Protein AF-A0A552UVU1-F1 (afdb_monomer_lite)

Radius of gyration: 14.94 Å; chains: 1; bounding box: 37×21×42 Å

Organism: NCBI:txid2593302

Secondary structure (DSSP, 8-state):
--HHHHHHHHHHHHHHHHHHHTT-S----EEEEEEEE--TT-SEEEEEEEEET--EEEETTEEE--SEEEEE--SS-EEEEEEEE-SS-EEEEEEEE-SS-EEEEEEEE-

pLDDT: mean 83.06, std 9.67, range [48.78, 93.75]

Sequence (110 aa):
MEPVVQQFHFKYHILKRMFTIMPRKRKDISMLYIDYNGAPDNDHVAIKYRFRNAIWFKAEDHKTISNKLVLPKTEGRNEVNLTVHGLFRTSIYKLLLMPDYIQVVKISHN

Foldseek 3Di:
DDPVVVVVVLVVLLVVLLVVQVPDPDQDKDWPDWDWDQDVPDQKIKIATDIDQFSWKDKPNDTGNDSIDIDGDDQDWDWIWIWTDGNPKIWTWTWIDDNVDIDGDDIDID

Structure (mmCIF, N/CA/C/O backbone):
data_AF-A0A552UVU1-F1
#
_entry.id   AF-A0A552UVU1-F1
#
loop_
_atom_site.group_PDB
_atom_site.id
_atom_site.type_symbol
_atom_site.label_atom_id
_atom_site.label_alt_id
_atom_site.label_comp_id
_atom_site.label_asym_id
_atom_site.label_entity_id
_atom_site.label_seq_id
_atom_site.pdbx_PDB_ins_code
_atom_site.Cartn_x
_atom_site.Cartn_y
_atom_site.Cartn_z
_atom_site.occupancy
_atom_site.B_iso_or_equiv
_atom_site.auth_seq_id
_atom_site.auth_comp_id
_atom_site.auth_asym_id
_atom_site.auth_atom_id
_atom_site.pdbx_PDB_model_num
ATOM 1 N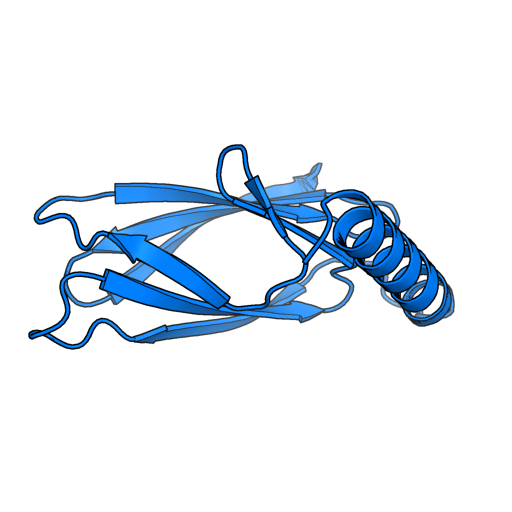 N . MET A 1 1 ? 19.021 -1.684 17.193 1.00 49.12 1 MET A N 1
ATOM 2 C CA . MET A 1 1 ? 19.505 -1.687 15.791 1.00 49.12 1 MET A CA 1
ATOM 3 C C . MET A 1 1 ? 19.605 -0.246 15.327 1.00 49.12 1 MET A C 1
ATOM 5 O O . MET A 1 1 ? 18.611 0.462 15.425 1.00 49.12 1 MET A O 1
ATOM 9 N N . GLU A 1 2 ? 20.789 0.192 14.903 1.00 48.78 2 GLU A N 1
ATOM 10 C CA . GLU A 1 2 ? 21.082 1.598 14.600 1.00 48.78 2 GLU A CA 1
ATOM 11 C C . GLU A 1 2 ? 20.247 2.164 13.431 1.00 48.78 2 GLU A C 1
ATOM 13 O O . GLU A 1 2 ? 19.981 1.448 12.458 1.00 48.78 2 GLU A O 1
ATOM 18 N N . PRO A 1 3 ? 19.861 3.456 13.481 1.00 64.06 3 PRO A N 1
ATOM 19 C CA . PRO A 1 3 ? 18.999 4.099 12.479 1.00 64.06 3 PRO A CA 1
ATOM 20 C C . PRO A 1 3 ? 19.573 4.064 11.051 1.00 64.06 3 PRO A C 1
ATOM 22 O O . PRO A 1 3 ? 18.822 4.077 10.075 1.00 64.06 3 PRO A O 1
ATOM 25 N N . VAL A 1 4 ? 20.896 3.953 10.909 1.00 68.94 4 VAL A N 1
ATOM 26 C CA . VAL A 1 4 ? 21.596 3.892 9.615 1.00 68.94 4 VAL A CA 1
ATOM 27 C C . VAL A 1 4 ? 21.285 2.594 8.856 1.00 68.94 4 VAL A C 1
ATOM 29 O O . VAL A 1 4 ? 21.012 2.624 7.654 1.00 68.94 4 VAL A O 1
ATOM 32 N N . VAL A 1 5 ? 21.240 1.452 9.550 1.00 71.25 5 VAL A N 1
ATOM 33 C CA . VAL A 1 5 ? 21.005 0.130 8.935 1.00 71.25 5 VAL A CA 1
ATOM 34 C C . VAL A 1 5 ? 19.607 0.053 8.314 1.00 71.25 5 VAL A C 1
ATOM 36 O O . VAL A 1 5 ? 19.428 -0.491 7.222 1.00 71.25 5 VAL A O 1
ATOM 39 N N . GLN A 1 6 ? 18.613 0.660 8.968 1.00 70.69 6 GLN A N 1
ATOM 40 C CA . GLN A 1 6 ? 17.235 0.694 8.473 1.00 70.69 6 GLN A CA 1
ATOM 41 C C . GLN A 1 6 ? 17.111 1.502 7.176 1.00 70.69 6 GLN A C 1
ATOM 43 O O . GLN A 1 6 ? 16.423 1.077 6.245 1.00 70.69 6 GLN A O 1
ATOM 48 N N . GLN A 1 7 ? 17.822 2.630 7.072 1.00 75.81 7 GLN A N 1
ATOM 49 C CA . GLN A 1 7 ? 17.831 3.442 5.854 1.00 75.81 7 GLN A CA 1
ATOM 50 C C . GLN A 1 7 ? 18.488 2.711 4.679 1.00 75.81 7 GLN A C 1
ATOM 52 O O . GLN A 1 7 ? 17.968 2.760 3.561 1.00 75.81 7 GLN A O 1
ATOM 57 N N . PHE A 1 8 ? 19.598 2.005 4.915 1.00 84.19 8 PHE A N 1
ATOM 58 C CA . PHE A 1 8 ? 20.247 1.196 3.880 1.00 84.19 8 PHE A CA 1
ATOM 59 C C . PHE A 1 8 ? 19.350 0.055 3.404 1.00 84.19 8 PHE A C 1
ATOM 61 O O . PHE A 1 8 ? 19.176 -0.118 2.197 1.00 84.19 8 PHE A O 1
ATOM 68 N N . HIS A 1 9 ? 18.722 -0.675 4.328 1.00 85.25 9 HIS A N 1
ATOM 69 C CA . HIS A 1 9 ? 17.796 -1.751 3.985 1.00 85.25 9 HIS A CA 1
ATOM 70 C C . HIS A 1 9 ? 16.608 -1.238 3.155 1.00 85.25 9 HIS A C 1
ATOM 72 O O . HIS A 1 9 ? 16.240 -1.840 2.145 1.00 85.25 9 HIS A O 1
ATOM 78 N N . PHE A 1 10 ? 16.050 -0.084 3.528 1.00 84.69 10 PHE A N 1
ATOM 79 C CA . PHE A 1 10 ? 14.965 0.559 2.791 1.00 84.69 10 PHE A CA 1
ATOM 80 C C . PHE A 1 10 ? 15.392 0.955 1.368 1.00 84.69 10 PHE A C 1
ATOM 82 O O . PHE A 1 10 ? 14.720 0.597 0.398 1.00 84.69 10 PHE A O 1
ATOM 89 N N . LYS A 1 11 ? 16.541 1.630 1.217 1.00 87.88 11 LYS A N 1
ATOM 90 C CA . LYS A 1 11 ? 17.086 2.022 -0.097 1.00 87.88 11 LYS A CA 1
ATOM 91 C C . LYS A 1 11 ? 17.386 0.807 -0.978 1.00 87.88 11 LYS A C 1
ATOM 93 O O . LYS A 1 11 ? 17.020 0.800 -2.152 1.00 87.88 11 LYS A O 1
ATOM 98 N N . TYR A 1 12 ? 17.997 -0.232 -0.413 1.00 89.94 12 TYR A N 1
ATOM 99 C CA . TYR A 1 12 ? 18.283 -1.476 -1.125 1.00 89.94 12 TYR A CA 1
ATOM 100 C C . TYR A 1 12 ? 16.997 -2.172 -1.590 1.00 89.94 12 TYR A C 1
ATOM 102 O O . TYR A 1 12 ? 16.906 -2.597 -2.743 1.00 89.94 12 TYR A O 1
ATOM 110 N N . HIS A 1 13 ? 15.973 -2.237 -0.730 1.00 89.56 13 HIS A N 1
ATOM 111 C CA . HIS A 1 13 ? 14.668 -2.788 -1.095 1.00 89.56 13 HIS A CA 1
ATOM 112 C C . HIS A 1 13 ? 14.045 -2.026 -2.267 1.00 89.56 13 HIS A C 1
ATOM 114 O O . HIS A 1 13 ? 13.593 -2.649 -3.232 1.00 89.56 13 HIS A O 1
ATOM 120 N N . ILE A 1 14 ? 14.063 -0.690 -2.206 1.00 89.56 14 ILE A N 1
ATOM 121 C CA . ILE A 1 14 ? 13.581 0.169 -3.289 1.00 89.56 14 ILE A CA 1
ATOM 122 C C . ILE A 1 14 ? 14.311 -0.170 -4.587 1.00 89.56 14 ILE A C 1
ATOM 124 O O . ILE A 1 14 ? 13.661 -0.519 -5.570 1.00 89.56 14 ILE A O 1
ATOM 128 N N . LEU A 1 15 ? 15.646 -0.150 -4.580 1.00 91.19 15 LEU A N 1
ATOM 129 C CA . LEU A 1 15 ? 16.463 -0.405 -5.765 1.00 91.19 15 LEU A CA 1
ATOM 130 C C . LEU A 1 15 ? 16.179 -1.787 -6.369 1.00 91.19 15 LEU A C 1
ATOM 132 O O . LEU A 1 15 ? 15.888 -1.901 -7.560 1.00 91.19 15 LEU A O 1
ATOM 136 N N . LYS A 1 16 ? 16.154 -2.832 -5.536 1.00 91.44 16 LYS A N 1
ATOM 137 C CA . LYS A 1 16 ? 15.822 -4.200 -5.955 1.00 91.44 16 LYS A CA 1
ATOM 138 C C . LYS A 1 16 ? 14.440 -4.277 -6.607 1.00 91.44 16 LYS A C 1
ATOM 140 O O . LYS A 1 16 ? 14.271 -4.920 -7.649 1.00 91.44 16 LYS A O 1
ATOM 145 N N . ARG A 1 17 ? 13.432 -3.628 -6.016 1.00 89.38 17 ARG A N 1
ATOM 146 C CA . ARG A 1 17 ? 12.070 -3.600 -6.569 1.00 89.38 17 ARG A CA 1
ATOM 147 C C . ARG A 1 17 ? 12.008 -2.810 -7.869 1.00 89.38 17 ARG A C 1
ATOM 149 O O . ARG A 1 17 ? 11.340 -3.279 -8.786 1.00 89.38 17 ARG A O 1
ATOM 156 N N . MET A 1 18 ? 12.733 -1.696 -7.988 1.00 89.19 18 MET A N 1
ATOM 157 C CA . MET A 1 18 ? 12.829 -0.934 -9.237 1.00 89.19 18 MET A CA 1
ATOM 158 C C . MET A 1 18 ? 13.327 -1.819 -10.380 1.00 89.19 18 MET A C 1
ATOM 160 O O . MET A 1 18 ? 12.611 -1.966 -11.367 1.00 89.19 18 MET A O 1
ATOM 164 N N . PHE A 1 19 ? 14.459 -2.509 -10.210 1.00 89.88 19 PHE A N 1
ATOM 165 C CA . PHE A 1 19 ? 14.984 -3.434 -11.226 1.00 89.88 19 PHE A CA 1
ATOM 166 C C . PHE A 1 19 ? 14.031 -4.596 -11.537 1.00 89.88 19 PHE A C 1
ATOM 168 O O . PHE A 1 19 ? 13.947 -5.043 -12.676 1.00 89.88 19 PHE A O 1
ATOM 175 N N . THR A 1 20 ? 13.253 -5.057 -10.553 1.00 87.62 20 THR A N 1
ATOM 176 C CA . THR A 1 20 ? 12.255 -6.123 -10.755 1.00 87.62 20 THR A CA 1
ATOM 177 C C . THR A 1 20 ? 11.013 -5.644 -11.524 1.00 87.62 20 THR A C 1
ATOM 179 O O . THR A 1 20 ? 10.348 -6.431 -12.203 1.00 87.62 20 THR A O 1
ATOM 182 N N . ILE A 1 21 ? 10.639 -4.369 -11.378 1.00 88.06 21 ILE A N 1
ATOM 183 C CA . ILE A 1 21 ? 9.430 -3.783 -11.977 1.00 88.06 21 ILE A CA 1
ATOM 184 C C . ILE A 1 21 ? 9.732 -3.159 -13.344 1.00 88.06 21 ILE A C 1
ATOM 186 O O . ILE A 1 21 ? 8.884 -3.221 -14.230 1.00 88.06 21 ILE A O 1
ATOM 190 N N . MET A 1 22 ? 10.935 -2.614 -13.539 1.00 87.50 22 MET A N 1
ATOM 191 C CA . MET A 1 2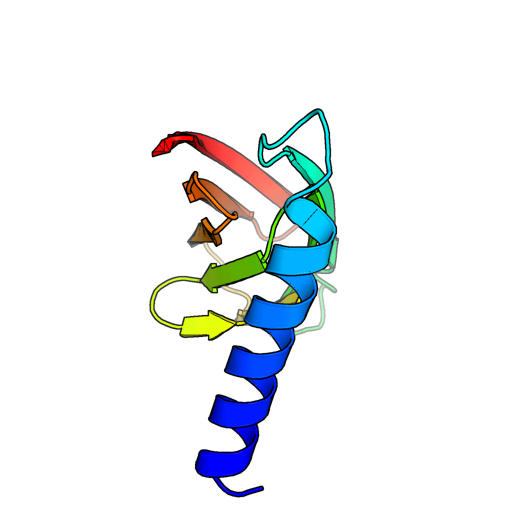2 ? 11.382 -1.960 -14.771 1.00 87.50 22 MET A CA 1
ATOM 192 C C . MET A 1 22 ? 11.118 -2.770 -16.057 1.00 87.50 22 MET A C 1
ATOM 194 O O . MET A 1 22 ? 10.573 -2.175 -16.990 1.00 87.50 22 MET A O 1
ATOM 198 N N . PRO A 1 23 ? 11.395 -4.092 -16.128 1.00 89.50 23 PRO A N 1
ATOM 199 C CA . PRO A 1 23 ? 11.160 -4.876 -17.343 1.00 89.50 23 PRO A CA 1
ATOM 200 C C . PRO A 1 23 ? 9.698 -5.317 -17.534 1.00 89.50 23 PRO A C 1
ATOM 202 O O . PRO A 1 23 ? 9.371 -5.966 -18.527 1.00 89.50 23 PRO A O 1
ATOM 205 N N . ARG A 1 24 ? 8.786 -5.029 -16.596 1.00 86.19 24 ARG A N 1
ATOM 206 C CA . ARG A 1 24 ? 7.398 -5.508 -16.689 1.00 86.19 24 ARG A CA 1
ATOM 207 C C . ARG A 1 24 ? 6.608 -4.706 -17.721 1.00 86.19 24 ARG A C 1
ATOM 209 O O . ARG A 1 24 ? 6.601 -3.479 -17.689 1.00 86.19 24 ARG A O 1
ATOM 216 N N . LYS A 1 25 ? 5.842 -5.412 -18.565 1.00 85.00 25 LYS A N 1
ATOM 217 C CA . LYS A 1 25 ? 4.945 -4.796 -19.565 1.00 85.00 25 LYS A CA 1
ATOM 218 C C . LYS A 1 25 ? 3.886 -3.888 -18.930 1.00 85.00 25 LYS A C 1
ATOM 220 O O . LYS A 1 25 ? 3.645 -2.792 -19.416 1.00 85.00 25 LYS A O 1
ATOM 225 N N . ARG A 1 26 ? 3.253 -4.339 -17.840 1.00 85.19 26 ARG A N 1
ATOM 226 C CA . ARG A 1 26 ? 2.271 -3.544 -17.086 1.00 85.19 26 ARG A CA 1
ATOM 227 C C . ARG A 1 26 ? 2.957 -2.891 -15.896 1.00 85.19 26 ARG A C 1
ATOM 229 O O . ARG A 1 26 ? 3.422 -3.604 -15.005 1.00 85.19 26 ARG A O 1
ATOM 236 N N . LYS A 1 27 ? 2.999 -1.558 -15.894 1.00 82.94 27 LYS A N 1
ATOM 237 C CA . LYS A 1 27 ? 3.624 -0.732 -14.846 1.00 82.94 27 LYS A CA 1
ATOM 238 C C . LYS A 1 27 ? 2.617 -0.164 -13.846 1.00 82.94 27 LYS A C 1
ATOM 240 O O . LYS A 1 27 ? 3.028 0.429 -12.853 1.00 82.94 27 LYS A O 1
ATOM 245 N N . ASP A 1 28 ? 1.326 -0.380 -14.084 1.00 86.00 28 ASP A N 1
ATOM 246 C CA . ASP A 1 28 ? 0.268 0.080 -13.193 1.00 86.00 28 ASP A CA 1
ATOM 247 C C . ASP A 1 28 ? 0.350 -0.585 -11.827 1.00 86.00 28 ASP A C 1
ATOM 249 O O . ASP A 1 28 ? 0.697 -1.766 -11.698 1.00 86.00 28 ASP A O 1
ATOM 253 N N . ILE A 1 29 ? 0.029 0.202 -10.809 1.00 89.38 29 ILE A N 1
ATOM 254 C CA . ILE A 1 29 ? -0.133 -0.280 -9.447 1.00 89.38 29 ILE A CA 1
ATOM 255 C C . ILE A 1 29 ? -1.520 -0.898 -9.364 1.00 89.38 29 ILE A C 1
ATOM 257 O O . ILE A 1 29 ? -2.508 -0.298 -9.774 1.00 89.38 29 ILE A O 1
ATOM 261 N N . SER A 1 30 ? -1.604 -2.111 -8.834 1.00 87.81 30 SER A N 1
ATOM 262 C CA . SER A 1 30 ? -2.894 -2.777 -8.650 1.00 87.81 30 SER A CA 1
ATOM 263 C C . SER A 1 30 ? -2.913 -3.488 -7.314 1.00 87.81 30 SER A C 1
ATOM 265 O O . SER A 1 30 ? -1.971 -4.215 -6.989 1.00 87.81 30 SER A O 1
ATOM 267 N N . MET A 1 31 ? -3.976 -3.296 -6.541 1.00 90.31 31 MET A N 1
ATOM 268 C CA . MET A 1 31 ? -4.210 -4.070 -5.328 1.00 90.31 31 MET A CA 1
ATOM 269 C C . MET A 1 31 ? -4.503 -5.525 -5.711 1.00 90.31 31 MET A C 1
ATOM 271 O O . MET A 1 31 ? -5.364 -5.785 -6.545 1.00 90.31 31 MET A O 1
ATOM 275 N N . LEU A 1 32 ? -3.743 -6.465 -5.153 1.00 90.00 32 LEU A N 1
ATOM 276 C CA . LEU A 1 32 ? -3.941 -7.904 -5.351 1.00 90.00 32 LEU A CA 1
ATOM 277 C C . LEU A 1 32 ? -4.874 -8.473 -4.288 1.00 90.00 32 LEU A C 1
ATOM 279 O O . LEU A 1 32 ? -5.770 -9.237 -4.616 1.00 90.00 32 LEU A O 1
ATOM 283 N N . TYR A 1 33 ? -4.653 -8.100 -3.029 1.00 89.69 33 TYR A N 1
ATOM 284 C CA . TYR A 1 33 ? -5.574 -8.387 -1.938 1.00 89.69 33 TYR A CA 1
ATOM 285 C C . TYR A 1 33 ? -5.386 -7.374 -0.813 1.00 89.69 33 TYR A C 1
ATOM 287 O O . TYR A 1 33 ? -4.315 -6.773 -0.666 1.00 89.69 33 TYR A O 1
ATOM 295 N N . ILE A 1 34 ? -6.430 -7.246 -0.008 1.00 89.12 34 ILE A N 1
ATOM 296 C CA . ILE A 1 34 ? -6.420 -6.604 1.296 1.00 89.12 34 ILE A CA 1
ATOM 297 C C . ILE A 1 34 ? -7.170 -7.530 2.248 1.00 89.12 34 ILE A C 1
ATOM 299 O O . ILE A 1 34 ? -8.197 -8.093 1.885 1.00 89.12 34 ILE A O 1
ATOM 303 N N . ASP A 1 35 ? -6.597 -7.743 3.416 1.00 87.62 35 ASP A N 1
ATOM 304 C CA . ASP A 1 35 ? -7.090 -8.640 4.444 1.00 87.62 35 ASP A CA 1
ATOM 305 C C . ASP A 1 35 ? -7.052 -7.892 5.778 1.00 87.62 35 ASP A C 1
ATOM 307 O O . ASP A 1 35 ? -6.082 -7.191 6.092 1.00 87.62 35 ASP A O 1
ATOM 311 N N . TYR A 1 36 ? -8.141 -8.006 6.524 1.00 83.75 36 TYR A N 1
ATOM 312 C CA . TYR A 1 36 ? -8.358 -7.325 7.786 1.00 83.75 36 TYR A CA 1
ATOM 313 C C . TYR A 1 36 ? -8.421 -8.380 8.880 1.00 83.75 36 TYR A C 1
ATOM 315 O O . TYR A 1 36 ? -9.321 -9.213 8.905 1.00 83.75 36 TYR A O 1
ATOM 323 N N . ASN A 1 37 ? -7.455 -8.334 9.790 1.00 78.31 37 ASN A N 1
ATOM 324 C CA . ASN A 1 37 ? -7.463 -9.158 10.985 1.00 78.31 37 ASN A CA 1
ATOM 325 C C . ASN A 1 37 ? -7.627 -8.241 12.199 1.00 78.31 37 ASN A C 1
ATOM 327 O O . ASN A 1 37 ? -6.645 -7.749 12.766 1.00 78.31 37 ASN A O 1
ATOM 331 N N . GLY A 1 38 ? -8.888 -7.970 12.531 1.00 66.94 38 GLY A N 1
ATOM 332 C CA . GLY A 1 38 ? -9.303 -7.367 13.789 1.00 66.94 38 GLY A CA 1
ATOM 333 C C . GLY A 1 38 ? -9.850 -8.461 14.694 1.00 66.94 38 GLY A C 1
ATOM 334 O O . GLY A 1 38 ? -11.043 -8.741 14.665 1.00 66.94 38 GLY A O 1
ATOM 335 N N . ALA A 1 39 ? -8.987 -9.117 15.470 1.00 63.34 39 ALA A N 1
ATOM 336 C CA . ALA A 1 39 ? -9.481 -10.003 16.517 1.00 63.34 39 ALA A CA 1
ATOM 337 C C . ALA A 1 39 ? -10.229 -9.157 17.570 1.00 63.34 39 ALA A C 1
ATOM 339 O O . ALA A 1 39 ? -9.753 -8.068 17.912 1.00 63.34 39 ALA A O 1
ATOM 340 N N . PRO A 1 40 ? -11.380 -9.620 18.090 1.00 59.84 40 PRO A N 1
ATOM 341 C CA . PRO A 1 40 ? -12.187 -8.846 19.032 1.00 59.84 40 PRO A CA 1
ATOM 342 C C . PRO A 1 40 ? -11.411 -8.444 20.297 1.00 59.84 40 PRO A C 1
ATOM 344 O O . PRO A 1 40 ? -11.589 -7.320 20.756 1.00 59.84 40 PRO A O 1
ATOM 347 N N . ASP A 1 41 ? -10.484 -9.295 20.747 1.00 61.59 41 ASP A N 1
ATOM 348 C CA . ASP A 1 41 ? -9.676 -9.142 21.969 1.00 61.59 41 ASP A CA 1
ATOM 349 C C . ASP A 1 41 ? -8.348 -8.383 21.795 1.00 61.59 41 ASP A C 1
ATOM 351 O O . ASP A 1 41 ? -7.572 -8.264 22.738 1.00 61.59 41 ASP A O 1
ATOM 355 N N . ASN A 1 42 ? -8.034 -7.901 20.589 1.00 70.12 42 ASN A N 1
ATOM 356 C CA . ASN A 1 42 ? -6.806 -7.139 20.369 1.00 70.12 42 ASN A CA 1
ATOM 357 C C . ASN A 1 42 ? -7.085 -5.635 20.367 1.00 70.12 42 ASN A C 1
ATOM 359 O O . ASN A 1 42 ? -7.889 -5.147 19.573 1.00 70.12 42 ASN A O 1
ATOM 363 N N . ASP A 1 43 ? -6.280 -4.891 21.126 1.00 77.94 43 ASP A N 1
ATOM 364 C CA . ASP A 1 43 ? -6.217 -3.419 21.097 1.00 77.94 43 ASP A CA 1
ATOM 365 C C . ASP A 1 43 ? -5.714 -2.858 19.756 1.00 77.94 43 ASP A C 1
ATOM 367 O O . ASP A 1 43 ? -5.596 -1.649 19.569 1.00 77.94 43 ASP A O 1
ATOM 371 N N . HIS A 1 44 ? -5.372 -3.731 18.807 1.00 79.19 44 HIS A N 1
ATOM 372 C CA . HIS A 1 44 ? -4.796 -3.375 17.523 1.00 79.19 44 HIS A CA 1
ATOM 373 C C . HIS A 1 44 ? -5.478 -4.123 16.385 1.00 79.19 44 HIS A C 1
ATOM 375 O O . HIS A 1 44 ? -5.756 -5.320 16.466 1.00 79.19 44 HIS A O 1
ATOM 381 N N . VAL A 1 45 ? -5.642 -3.422 15.271 1.00 83.31 45 VAL A N 1
ATOM 382 C CA . VAL A 1 45 ? -6.099 -3.985 14.005 1.00 83.31 45 VAL A CA 1
ATOM 383 C C . VAL A 1 45 ? -4.913 -4.150 13.065 1.00 83.31 45 VAL A C 1
ATOM 385 O O . VAL A 1 45 ? -4.067 -3.261 12.925 1.00 83.31 45 VAL A O 1
ATOM 388 N N . ALA A 1 46 ? -4.827 -5.309 12.415 1.00 85.44 46 ALA A N 1
ATOM 389 C CA . ALA A 1 46 ? -3.790 -5.591 11.435 1.00 85.44 46 ALA A CA 1
ATOM 390 C C . ALA A 1 46 ? -4.388 -5.657 10.032 1.00 85.44 46 ALA A C 1
ATOM 392 O O . ALA A 1 46 ? -5.136 -6.576 9.704 1.00 85.44 46 ALA A O 1
ATOM 393 N N . ILE A 1 47 ? -3.981 -4.726 9.174 1.00 87.44 47 ILE A N 1
ATOM 394 C CA . ILE A 1 47 ? -4.310 -4.750 7.753 1.00 87.44 47 ILE A CA 1
ATOM 395 C C . ILE A 1 47 ? -3.136 -5.379 7.014 1.00 87.44 47 ILE A C 1
ATOM 397 O O . ILE A 1 47 ? -2.035 -4.822 6.984 1.00 87.44 47 ILE A O 1
ATOM 401 N N . LYS A 1 48 ? -3.359 -6.532 6.392 1.00 90.50 48 LYS A N 1
ATOM 402 C CA . LYS A 1 48 ? -2.425 -7.107 5.426 1.00 90.50 48 LYS A CA 1
ATOM 403 C C . LYS A 1 48 ? -2.862 -6.690 4.037 1.00 90.50 48 LYS A C 1
ATOM 405 O O . LYS A 1 48 ? -4.016 -6.835 3.669 1.00 90.50 48 LYS A O 1
ATOM 410 N N . TYR A 1 49 ? -1.935 -6.217 3.230 1.00 91.62 49 TYR A N 1
ATOM 411 C CA . TYR A 1 49 ? -2.231 -5.838 1.859 1.00 91.62 49 TYR A CA 1
ATOM 412 C C . TYR A 1 49 ? -1.119 -6.288 0.941 1.00 91.62 49 TYR A C 1
ATOM 414 O O . TYR A 1 49 ? 0.038 -6.432 1.332 1.00 91.62 49 TYR A O 1
ATOM 422 N N . ARG A 1 50 ? -1.458 -6.491 -0.325 1.00 91.69 50 ARG A N 1
ATOM 423 C CA . ARG A 1 50 ? -0.464 -6.780 -1.345 1.00 91.69 50 ARG A CA 1
ATOM 424 C C . ARG A 1 50 ? -0.800 -6.031 -2.606 1.00 91.69 50 ARG A C 1
ATOM 426 O O . ARG A 1 50 ? -1.904 -6.128 -3.125 1.00 91.69 50 ARG A O 1
ATOM 433 N N . PHE A 1 51 ? 0.205 -5.355 -3.139 1.00 92.31 51 PHE A N 1
ATOM 434 C CA . PHE A 1 51 ? 0.094 -4.601 -4.373 1.00 92.31 51 PHE A CA 1
ATOM 435 C C . PHE A 1 51 ? 1.062 -5.147 -5.418 1.00 92.31 51 PHE A C 1
ATOM 437 O O . PHE A 1 51 ? 2.215 -5.496 -5.137 1.00 92.31 51 PHE A O 1
ATOM 444 N N . ARG A 1 52 ? 0.589 -5.216 -6.658 1.00 90.38 52 ARG A N 1
ATOM 445 C CA . ARG A 1 52 ? 1.423 -5.419 -7.835 1.00 90.38 52 ARG A CA 1
ATOM 446 C C . ARG A 1 52 ? 2.120 -4.101 -8.163 1.00 90.38 52 ARG A C 1
ATOM 448 O O . ARG A 1 52 ? 1.509 -3.044 -8.097 1.00 90.38 52 ARG A O 1
ATOM 455 N N . ASN A 1 53 ? 3.402 -4.195 -8.517 1.00 90.44 53 ASN A N 1
ATOM 456 C CA . ASN A 1 53 ? 4.255 -3.064 -8.902 1.00 90.44 53 ASN A CA 1
ATOM 457 C C . ASN A 1 53 ? 4.422 -1.968 -7.832 1.00 90.44 53 ASN A C 1
ATOM 459 O O . ASN A 1 53 ? 4.896 -0.881 -8.143 1.00 90.44 53 ASN A O 1
ATOM 463 N N . ALA A 1 54 ? 4.111 -2.274 -6.570 1.00 92.25 54 ALA A N 1
ATOM 464 C CA . ALA A 1 54 ? 4.468 -1.430 -5.439 1.00 92.25 54 ALA A CA 1
ATOM 465 C C . ALA A 1 54 ? 5.932 -1.638 -5.038 1.00 92.25 54 ALA A C 1
ATOM 467 O O . ALA A 1 54 ? 6.412 -2.776 -4.920 1.00 92.25 54 ALA A O 1
ATOM 468 N N . ILE A 1 55 ? 6.621 -0.527 -4.814 1.00 92.81 55 ILE A N 1
ATOM 469 C CA . ILE A 1 55 ? 8.001 -0.471 -4.341 1.00 92.81 55 ILE A CA 1
ATOM 470 C C . ILE A 1 55 ? 8.012 -0.270 -2.827 1.00 92.81 55 ILE A C 1
ATOM 472 O O . ILE A 1 55 ? 8.685 -1.016 -2.123 1.00 92.81 55 ILE A O 1
ATOM 476 N N . TRP A 1 56 ? 7.270 0.724 -2.344 1.00 93.75 56 TRP A N 1
ATOM 477 C CA . TRP A 1 56 ? 7.157 1.067 -0.930 1.00 93.75 56 TRP A CA 1
ATOM 478 C C . TRP A 1 56 ? 5.815 1.763 -0.662 1.00 93.75 56 TRP A C 1
ATOM 480 O O . TRP A 1 56 ? 5.073 2.097 -1.591 1.00 93.75 56 TRP A O 1
ATOM 490 N 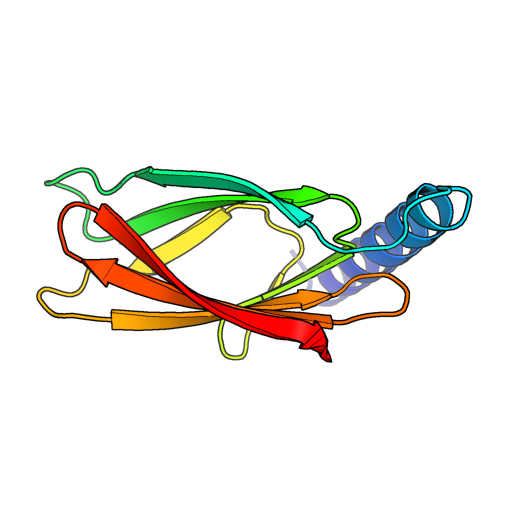N . PHE A 1 57 ? 5.501 1.960 0.612 1.00 92.81 57 PHE A N 1
ATOM 491 C CA . PHE A 1 57 ? 4.222 2.470 1.089 1.00 92.81 57 PHE A CA 1
ATOM 492 C C . PHE A 1 57 ? 4.427 3.636 2.054 1.00 92.81 57 PHE A C 1
ATOM 494 O O . PHE A 1 57 ? 5.391 3.660 2.819 1.00 92.81 57 PHE A O 1
ATOM 501 N N . LYS A 1 58 ? 3.495 4.582 2.064 1.00 91.25 58 LYS A N 1
ATOM 502 C CA . LYS A 1 58 ? 3.370 5.600 3.105 1.00 91.25 58 LYS A CA 1
ATOM 503 C C . LYS A 1 58 ? 2.012 5.418 3.771 1.00 91.25 58 LYS A C 1
ATOM 505 O O . LYS A 1 58 ? 0.994 5.534 3.093 1.00 91.25 58 LYS A O 1
ATOM 510 N N . ALA A 1 59 ? 1.999 5.109 5.060 1.00 86.50 59 ALA A N 1
ATOM 511 C CA . ALA A 1 59 ? 0.787 5.136 5.867 1.00 86.50 59 ALA A CA 1
ATOM 512 C C . ALA A 1 59 ? 0.842 6.405 6.715 1.00 86.50 59 ALA A C 1
ATOM 514 O O . ALA A 1 59 ? 1.764 6.558 7.517 1.00 86.50 59 ALA A O 1
ATOM 515 N N . GLU A 1 60 ? -0.090 7.326 6.474 1.00 80.88 60 GLU A N 1
ATOM 516 C CA . GLU A 1 60 ? -0.084 8.663 7.085 1.00 80.88 60 GLU A CA 1
ATOM 517 C C . GLU A 1 60 ? 1.253 9.393 6.840 1.00 80.88 60 GLU A C 1
ATOM 519 O O . GLU A 1 60 ? 1.556 9.748 5.693 1.00 80.88 60 GLU A O 1
ATOM 524 N N . ASP A 1 61 ? 2.080 9.567 7.876 1.00 82.19 61 ASP A N 1
ATOM 525 C CA . ASP A 1 61 ? 3.416 10.166 7.785 1.00 82.19 61 ASP A CA 1
ATOM 526 C C . ASP A 1 61 ? 4.587 9.183 7.871 1.00 82.19 61 ASP A C 1
ATOM 528 O O . ASP A 1 61 ? 5.745 9.568 7.695 1.00 82.19 61 ASP A O 1
ATOM 532 N N . HIS A 1 62 ? 4.305 7.888 7.989 1.00 83.81 62 HIS A N 1
ATOM 533 C CA . HIS A 1 62 ? 5.330 6.861 8.127 1.00 83.81 62 HIS A CA 1
ATOM 534 C C . HIS A 1 62 ? 5.580 6.117 6.812 1.00 83.81 62 HIS A C 1
ATOM 536 O O . HIS A 1 62 ? 4.674 5.551 6.196 1.00 83.81 62 HIS A O 1
ATOM 542 N N . LYS A 1 63 ? 6.847 6.086 6.380 1.00 89.81 63 LYS A N 1
ATOM 543 C CA . LYS A 1 63 ? 7.292 5.303 5.217 1.00 89.81 63 LYS A CA 1
ATOM 544 C C . LYS A 1 63 ? 7.591 3.869 5.639 1.00 89.81 63 LYS A C 1
ATOM 546 O O . LYS A 1 63 ? 8.281 3.641 6.627 1.00 89.81 63 LYS A O 1
ATOM 551 N N . THR A 1 64 ? 7.127 2.898 4.863 1.00 89.56 64 THR A N 1
ATOM 552 C CA . THR A 1 64 ? 7.333 1.478 5.146 1.00 89.56 64 THR A CA 1
ATOM 553 C C . THR A 1 64 ? 7.443 0.647 3.870 1.00 89.56 64 THR A C 1
ATOM 555 O O . THR A 1 64 ? 6.933 1.005 2.813 1.00 89.56 64 THR A O 1
ATOM 558 N N . ILE A 1 65 ? 8.136 -0.483 3.967 1.00 90.44 65 ILE A N 1
ATOM 559 C CA . ILE A 1 65 ? 8.157 -1.556 2.954 1.00 90.44 65 ILE A CA 1
ATOM 560 C C . ILE A 1 65 ? 7.339 -2.771 3.412 1.00 90.44 65 ILE A C 1
ATOM 562 O O . ILE A 1 65 ? 7.268 -3.780 2.712 1.00 90.44 65 ILE A O 1
ATOM 566 N N . SER A 1 66 ? 6.752 -2.691 4.609 1.00 87.88 66 SER A N 1
ATOM 567 C CA . SER A 1 66 ? 5.913 -3.742 5.164 1.00 87.88 66 SER A CA 1
ATOM 568 C C . SER A 1 66 ? 4.606 -3.834 4.386 1.00 87.88 66 SER A C 1
ATOM 570 O O . SER A 1 66 ? 3.968 -2.830 4.096 1.00 87.88 66 SER A O 1
ATOM 572 N N . ASN A 1 67 ? 4.181 -5.064 4.110 1.00 89.12 67 ASN A N 1
ATOM 573 C CA . ASN A 1 67 ? 2.863 -5.387 3.554 1.00 89.12 67 ASN A CA 1
ATOM 574 C C . ASN A 1 67 ? 1.790 -5.531 4.651 1.00 89.12 67 ASN A C 1
ATOM 576 O O . ASN A 1 67 ? 0.711 -6.076 4.420 1.00 89.12 67 ASN A O 1
ATOM 580 N N . LYS A 1 68 ? 2.128 -5.131 5.878 1.00 88.38 68 LYS A N 1
ATOM 581 C CA . LYS A 1 68 ? 1.265 -5.163 7.052 1.00 88.38 68 LYS A CA 1
ATOM 582 C C . LYS A 1 68 ? 1.305 -3.793 7.707 1.00 88.38 68 LYS A C 1
ATOM 584 O O . LYS A 1 68 ? 2.390 -3.300 8.020 1.00 88.38 68 LYS A O 1
ATOM 589 N N . LEU A 1 69 ? 0.130 -3.229 7.939 1.00 86.69 69 LEU A N 1
ATOM 590 C CA . LEU A 1 69 ? -0.075 -2.039 8.747 1.00 86.69 69 LEU A CA 1
ATOM 591 C C . LEU A 1 69 ? -0.778 -2.459 10.035 1.00 86.69 69 LEU A C 1
ATOM 593 O O . LEU A 1 69 ? -1.764 -3.192 9.988 1.00 86.69 69 LEU A O 1
ATOM 597 N N . VAL A 1 70 ? -0.227 -2.049 11.172 1.00 84.94 70 VAL A N 1
ATOM 598 C CA . VAL A 1 70 ? -0.827 -2.269 12.490 1.00 84.94 70 VAL A CA 1
ATOM 599 C C . VAL A 1 70 ? -1.229 -0.911 13.020 1.00 84.94 70 VAL A C 1
ATOM 601 O O . VAL A 1 70 ? -0.412 0.006 13.012 1.00 84.94 70 VAL A O 1
ATOM 604 N N . LEU A 1 71 ? -2.484 -0.787 13.421 1.00 81.44 71 LEU A N 1
ATOM 605 C CA . LEU A 1 71 ? -3.057 0.448 13.933 1.00 81.44 71 LEU A CA 1
ATOM 606 C C . LEU A 1 71 ? -3.765 0.148 15.250 1.00 81.44 71 LEU A C 1
ATOM 608 O O . LEU A 1 71 ? -4.260 -0.970 15.412 1.00 81.44 71 LEU A O 1
ATOM 612 N N . PRO A 1 72 ? -3.830 1.111 16.177 1.00 77.75 72 PRO A N 1
ATOM 613 C CA . PRO A 1 72 ? -4.667 0.966 17.357 1.00 77.75 72 PRO A CA 1
ATOM 614 C C . PRO A 1 72 ? -6.127 0.793 16.925 1.00 77.75 72 PRO A C 1
ATOM 616 O O . PRO A 1 72 ? -6.605 1.457 16.000 1.00 77.75 72 PRO A O 1
ATOM 619 N N . LYS A 1 73 ? -6.831 -0.133 17.575 1.00 73.44 73 LYS A N 1
ATOM 620 C CA . LYS A 1 73 ? -8.267 -0.315 17.401 1.00 73.44 73 LYS A CA 1
ATOM 621 C C . LYS A 1 73 ? -8.944 0.921 17.983 1.00 73.44 73 LYS A C 1
ATOM 623 O O . LYS A 1 73 ? -8.720 1.282 19.131 1.00 73.44 73 LYS A O 1
ATOM 628 N N . THR A 1 74 ? -9.720 1.618 17.168 1.00 67.62 74 THR A N 1
ATOM 629 C CA . THR A 1 74 ? -10.513 2.765 17.615 1.00 67.62 74 THR A CA 1
ATOM 630 C C . THR A 1 74 ? -11.974 2.361 17.551 1.00 67.62 74 THR A C 1
ATOM 632 O O . THR A 1 74 ? -12.385 1.702 16.601 1.00 67.62 74 THR A O 1
ATOM 635 N N . GLU A 1 75 ? -12.752 2.737 18.563 1.00 59.94 75 GLU A N 1
ATOM 636 C CA . GLU A 1 75 ? -14.179 2.391 18.662 1.00 59.94 75 GLU A CA 1
ATOM 637 C C . GLU A 1 75 ? -15.037 3.069 17.576 1.00 59.94 75 GLU A C 1
ATOM 639 O O . GLU A 1 75 ? -16.184 2.694 17.348 1.00 59.94 75 GLU A O 1
ATOM 644 N N . GLY A 1 76 ? -14.469 4.056 16.876 1.00 63.81 76 GLY A N 1
ATOM 645 C CA . GLY A 1 76 ? -15.111 4.814 15.810 1.00 63.81 76 GLY A CA 1
ATOM 646 C C . GLY A 1 76 ? -14.569 4.533 14.407 1.00 63.81 76 GLY A C 1
ATOM 647 O O . GLY A 1 76 ? -13.673 3.724 14.173 1.00 63.81 76 GLY A O 1
ATOM 648 N N . ARG A 1 77 ? -15.132 5.267 13.447 1.00 64.44 77 ARG A N 1
ATOM 649 C CA . ARG A 1 77 ? -14.749 5.240 12.035 1.00 64.44 77 ARG A CA 1
ATOM 650 C C . ARG A 1 77 ? -13.398 5.940 11.841 1.00 64.44 77 ARG A C 1
ATOM 652 O O . ARG A 1 77 ? -13.344 7.167 11.876 1.00 64.44 77 ARG A O 1
ATOM 659 N N . ASN A 1 78 ? -12.341 5.174 11.571 1.00 79.62 78 ASN A N 1
ATOM 660 C CA . ASN A 1 78 ? -11.016 5.722 11.264 1.00 79.62 78 ASN A CA 1
ATOM 661 C C . ASN A 1 78 ? -10.729 5.709 9.762 1.00 79.62 78 ASN A C 1
ATOM 663 O O . ASN A 1 78 ? -10.877 4.689 9.086 1.00 79.62 78 ASN A O 1
ATOM 667 N N . GLU A 1 79 ? -10.276 6.847 9.243 1.00 84.44 79 GLU A N 1
ATOM 668 C CA . GLU A 1 79 ? -9.814 6.991 7.864 1.00 84.44 79 GLU A CA 1
ATOM 669 C C . GLU A 1 79 ? -8.291 6.975 7.815 1.00 84.44 79 GLU A C 1
ATOM 671 O O . GLU A 1 79 ? -7.632 7.810 8.426 1.00 84.44 79 GLU A O 1
ATOM 676 N N . VAL A 1 80 ? -7.732 6.045 7.044 1.00 86.50 80 VAL A N 1
ATOM 677 C CA . VAL A 1 80 ? -6.287 5.902 6.871 1.00 86.50 80 VAL A CA 1
ATOM 678 C C . VAL A 1 80 ? -5.932 6.041 5.405 1.00 86.50 80 VAL A C 1
ATOM 680 O O . VAL A 1 80 ? -6.444 5.334 4.535 1.00 86.50 80 VAL A O 1
ATOM 683 N N . ASN A 1 81 ? -5.000 6.947 5.129 1.00 89.69 81 ASN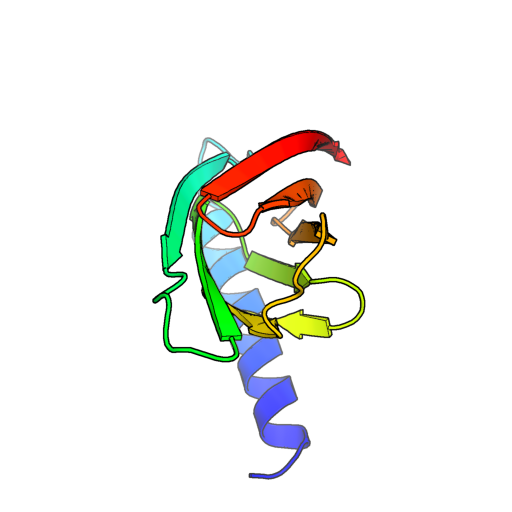 A N 1
ATOM 684 C CA . ASN A 1 81 ? -4.458 7.132 3.793 1.00 89.69 81 ASN A CA 1
ATOM 685 C C . ASN A 1 81 ? -3.244 6.220 3.605 1.00 89.69 81 ASN A C 1
ATOM 687 O O . ASN A 1 81 ? -2.172 6.467 4.165 1.00 89.69 81 ASN A O 1
ATOM 691 N N . LEU A 1 82 ? -3.403 5.187 2.778 1.00 91.00 82 LEU A N 1
ATOM 692 C CA . LEU A 1 82 ? -2.311 4.335 2.326 1.00 91.00 82 LEU A CA 1
ATOM 693 C C . LEU A 1 82 ? -1.854 4.794 0.941 1.00 91.00 82 LEU A C 1
ATOM 695 O O . LEU A 1 82 ? -2.504 4.544 -0.073 1.00 91.00 82 LEU A O 1
ATOM 699 N N . THR A 1 83 ? -0.708 5.459 0.889 1.00 92.88 83 THR A N 1
ATOM 700 C CA . THR A 1 83 ? -0.073 5.843 -0.371 1.00 92.88 83 THR A CA 1
ATOM 701 C C . THR A 1 83 ? 0.854 4.729 -0.830 1.00 92.88 83 THR A C 1
ATOM 703 O O . THR A 1 83 ? 1.783 4.336 -0.130 1.00 92.88 83 THR A O 1
ATOM 706 N N . VAL A 1 84 ? 0.609 4.215 -2.025 1.00 92.88 84 VAL A N 1
ATOM 707 C CA . VAL A 1 84 ? 1.387 3.158 -2.658 1.00 92.88 84 VAL A CA 1
ATOM 708 C C . VAL A 1 84 ? 2.267 3.789 -3.723 1.00 92.88 84 VAL A C 1
ATOM 710 O O . VAL A 1 84 ? 1.767 4.355 -4.696 1.00 92.88 84 VAL A O 1
ATOM 713 N N . HIS A 1 85 ? 3.579 3.672 -3.559 1.00 92.38 85 HIS A N 1
ATOM 714 C CA . HIS A 1 85 ? 4.541 4.205 -4.513 1.00 92.38 85 HIS A CA 1
ATOM 715 C C . HIS A 1 85 ? 5.038 3.098 -5.440 1.00 92.38 85 HIS A C 1
ATOM 717 O O . HIS A 1 85 ? 5.615 2.098 -5.000 1.00 92.38 85 HIS A O 1
ATOM 723 N N . GLY A 1 86 ? 4.797 3.275 -6.736 1.00 90.25 86 GLY A N 1
ATOM 724 C CA . GLY A 1 86 ? 5.366 2.465 -7.807 1.00 90.25 86 GLY A CA 1
ATOM 725 C C . GLY A 1 86 ? 6.580 3.149 -8.428 1.00 90.25 86 GLY A C 1
ATOM 726 O O . GLY A 1 86 ? 7.090 4.137 -7.910 1.00 90.25 86 GLY A O 1
ATOM 727 N N . LEU A 1 87 ? 7.053 2.614 -9.556 1.00 86.31 87 LEU A N 1
ATOM 728 C CA . LEU A 1 87 ? 8.251 3.133 -10.230 1.00 86.31 87 LEU A CA 1
ATOM 729 C C . LEU A 1 87 ? 8.029 4.504 -10.892 1.00 86.31 87 LEU A C 1
ATOM 731 O O . LEU A 1 87 ? 8.925 5.335 -10.876 1.00 86.31 87 LEU A O 1
ATOM 735 N N . PHE A 1 88 ? 6.845 4.731 -11.467 1.00 84.25 88 PHE A N 1
ATOM 736 C CA . PHE A 1 88 ? 6.519 5.956 -12.220 1.00 84.25 88 PHE A CA 1
ATOM 737 C C . PHE A 1 88 ? 5.203 6.610 -11.802 1.00 84.25 88 PHE A C 1
ATOM 739 O O . PHE A 1 88 ? 4.852 7.663 -12.317 1.00 84.25 88 PHE A O 1
ATOM 746 N N . ARG A 1 89 ? 4.429 5.945 -10.946 1.00 87.62 89 ARG A N 1
ATOM 747 C CA . ARG A 1 89 ? 3.086 6.366 -10.547 1.00 87.62 89 ARG A CA 1
ATOM 748 C C . ARG A 1 89 ? 2.954 6.197 -9.051 1.00 87.62 89 ARG A C 1
ATOM 750 O O . ARG A 1 89 ? 3.608 5.330 -8.464 1.00 87.62 89 ARG A O 1
ATOM 757 N N . THR A 1 90 ? 2.091 6.998 -8.456 1.00 90.56 90 THR A N 1
ATOM 758 C CA . THR A 1 90 ? 1.690 6.855 -7.064 1.00 90.56 90 THR A CA 1
ATOM 759 C C . THR A 1 90 ? 0.184 6.634 -7.019 1.00 90.56 90 THR A C 1
ATOM 761 O O . THR A 1 90 ? -0.574 7.154 -7.833 1.00 90.56 90 THR A O 1
ATOM 764 N N . SER A 1 91 ? -0.283 5.802 -6.100 1.00 90.50 91 SER A N 1
ATOM 765 C CA . SER A 1 91 ? -1.714 5.561 -5.925 1.00 90.50 91 SER A CA 1
ATOM 766 C C . SER A 1 91 ? -2.079 5.705 -4.464 1.00 90.50 91 SER A C 1
ATOM 768 O O . SER A 1 91 ? -1.473 5.070 -3.609 1.00 90.50 91 SER A O 1
ATOM 770 N N . ILE A 1 92 ? -3.060 6.548 -4.173 1.00 91.38 92 ILE A N 1
ATOM 771 C CA . ILE A 1 92 ? -3.534 6.812 -2.818 1.00 91.38 92 ILE A CA 1
ATOM 772 C C . ILE A 1 92 ? -4.813 6.010 -2.608 1.00 91.38 92 ILE A C 1
ATOM 774 O O . ILE A 1 92 ? -5.794 6.204 -3.328 1.00 91.38 92 ILE A O 1
ATOM 778 N N . TYR A 1 93 ? -4.788 5.128 -1.616 1.00 90.00 93 TYR A N 1
ATOM 779 C CA . TYR A 1 93 ? -5.914 4.318 -1.179 1.00 90.00 93 TYR A CA 1
ATOM 780 C C . TYR A 1 93 ? -6.434 4.886 0.135 1.00 90.00 93 TYR A C 1
ATOM 782 O O . TYR A 1 93 ? -5.730 4.878 1.144 1.00 90.00 93 TYR A O 1
ATOM 790 N N . LYS A 1 94 ? -7.671 5.382 0.120 1.00 89.44 94 LYS A N 1
ATOM 791 C CA . LYS A 1 94 ? -8.383 5.750 1.343 1.00 89.44 94 LYS A CA 1
ATOM 792 C C . LYS A 1 94 ? -9.030 4.506 1.925 1.00 89.44 94 LYS A C 1
ATOM 794 O O . LYS A 1 94 ? -9.950 3.953 1.320 1.00 89.44 94 LYS A O 1
ATOM 799 N N . LEU A 1 95 ? -8.518 4.067 3.064 1.00 88.38 95 LEU A N 1
ATOM 800 C CA . LEU A 1 95 ? -9.010 2.917 3.798 1.00 88.38 95 LEU A CA 1
ATOM 801 C C . LEU A 1 95 ? -9.892 3.401 4.937 1.00 88.38 95 LEU A C 1
ATOM 803 O O . LEU A 1 95 ? -9.480 4.246 5.727 1.00 88.38 95 LEU A O 1
ATOM 807 N N . LEU A 1 96 ? -11.093 2.849 5.012 1.00 87.31 96 LEU A N 1
ATOM 808 C CA . LEU A 1 96 ? -12.011 3.075 6.102 1.00 87.31 96 LEU A CA 1
ATOM 809 C C . LEU A 1 96 ? -12.044 1.858 7.000 1.00 87.31 96 LEU A C 1
ATOM 811 O O . LEU A 1 96 ? -12.468 0.782 6.582 1.00 87.31 96 LEU A O 1
ATOM 815 N N . LEU A 1 97 ? -11.568 2.052 8.218 1.00 83.94 97 LEU A N 1
ATOM 816 C CA . LEU A 1 97 ? -11.565 1.058 9.270 1.00 83.94 97 LEU A CA 1
ATOM 817 C C . LEU A 1 97 ? -12.886 1.156 10.023 1.00 83.94 97 LEU A C 1
ATOM 819 O O . LEU A 1 97 ? -13.209 2.199 10.596 1.00 83.94 97 LEU A O 1
ATOM 823 N N . MET A 1 98 ? -13.638 0.064 9.993 1.00 80.19 98 MET A N 1
ATOM 824 C CA . MET A 1 98 ? -14.756 -0.182 10.891 1.00 80.19 98 MET A CA 1
ATOM 825 C C . MET A 1 98 ? -14.348 -1.264 11.900 1.00 80.19 98 MET A C 1
ATOM 827 O O . MET A 1 98 ? -13.358 -1.959 11.659 1.00 80.19 98 MET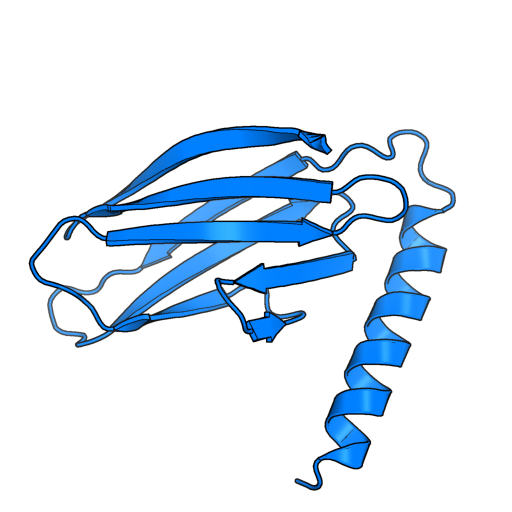 A O 1
ATOM 831 N N . PRO A 1 99 ? -15.084 -1.435 13.012 1.00 73.81 99 PRO A N 1
ATOM 832 C CA . PRO A 1 99 ? -14.738 -2.427 14.030 1.00 73.81 99 PRO A CA 1
ATOM 833 C C . PRO A 1 99 ? -14.535 -3.840 13.456 1.00 73.81 99 PRO A C 1
ATOM 835 O O . PRO A 1 99 ? -13.546 -4.500 13.782 1.00 73.81 99 PRO A O 1
ATOM 838 N N . ASP A 1 100 ? -15.398 -4.247 12.520 1.00 75.88 100 ASP A N 1
ATOM 839 C CA . ASP A 1 100 ? -15.457 -5.627 12.019 1.00 75.88 100 ASP A CA 1
ATOM 840 C C . ASP A 1 100 ? -14.917 -5.809 10.592 1.00 75.88 100 ASP A C 1
ATOM 842 O O . ASP A 1 100 ? -14.671 -6.935 10.159 1.00 75.88 100 ASP A O 1
ATOM 846 N N . TYR A 1 101 ? -14.728 -4.727 9.830 1.00 78.12 101 TYR A N 1
ATOM 847 C CA . TYR A 1 101 ? -14.283 -4.811 8.438 1.00 78.12 101 TYR A CA 1
ATOM 848 C C . TYR A 1 101 ? -13.548 -3.556 7.963 1.00 78.12 101 TYR A C 1
ATOM 850 O O . TYR A 1 101 ? -13.599 -2.489 8.573 1.00 78.12 101 TYR A O 1
ATOM 858 N N . ILE A 1 102 ? -12.885 -3.682 6.812 1.00 83.25 102 ILE A N 1
ATOM 859 C CA . ILE A 1 102 ? -12.237 -2.572 6.114 1.00 83.25 102 ILE A CA 1
ATOM 860 C C . ILE A 1 102 ? -12.918 -2.299 4.777 1.00 83.25 102 ILE A C 1
ATOM 862 O O . ILE A 1 102 ? -13.264 -3.222 4.041 1.00 83.25 102 ILE A O 1
ATOM 866 N N . GLN A 1 103 ? -13.069 -1.024 4.433 1.00 83.75 103 GLN A N 1
ATOM 867 C CA . GLN A 1 103 ? -13.602 -0.602 3.144 1.00 83.75 103 GLN A CA 1
ATOM 868 C C . GLN A 1 103 ? -12.604 0.298 2.418 1.00 83.75 103 GLN A C 1
ATOM 870 O O . GLN A 1 103 ? -12.077 1.253 2.981 1.00 83.75 103 GLN A O 1
ATOM 875 N N . VAL A 1 104 ? -12.350 0.024 1.139 1.00 84.25 104 VAL A N 1
ATOM 876 C CA . VAL A 1 104 ? -11.578 0.936 0.287 1.00 84.25 104 VAL A CA 1
ATOM 877 C C . VAL A 1 104 ? -12.540 1.966 -0.294 1.00 84.25 104 VAL A C 1
ATOM 879 O O . VAL A 1 104 ? -13.368 1.634 -1.135 1.00 84.25 104 VAL A O 1
ATOM 882 N N . VAL A 1 105 ? -12.449 3.211 0.168 1.00 81.75 105 VAL A N 1
ATOM 883 C CA . VAL A 1 105 ? -13.420 4.270 -0.164 1.00 81.75 105 VAL A CA 1
ATOM 884 C C . VAL A 1 105 ? -13.051 4.991 -1.451 1.00 81.75 105 VAL A C 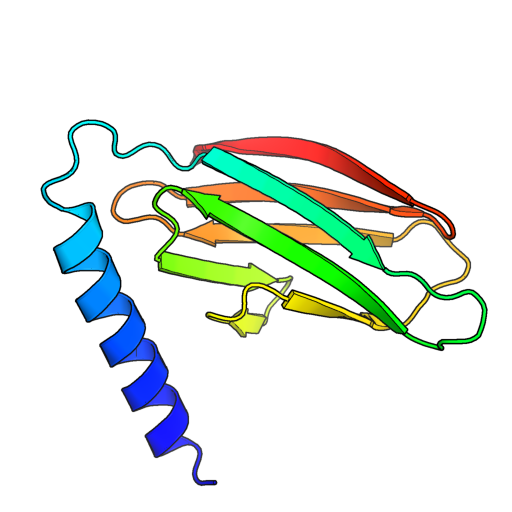1
ATOM 886 O O . VAL A 1 105 ? -13.917 5.360 -2.239 1.00 81.75 105 VAL A O 1
ATOM 889 N N . LYS A 1 106 ? -11.756 5.229 -1.673 1.00 79.50 106 LYS A N 1
ATOM 890 C CA . LYS A 1 106 ? -11.285 5.975 -2.841 1.00 79.50 106 LYS A CA 1
ATOM 891 C C . LYS A 1 106 ? -9.908 5.508 -3.269 1.00 79.50 106 LYS A C 1
ATOM 893 O O . LYS A 1 106 ? -9.027 5.316 -2.433 1.00 79.50 106 LYS A O 1
ATOM 898 N N . ILE A 1 107 ? -9.731 5.407 -4.581 1.00 81.12 107 ILE A N 1
ATOM 899 C CA . ILE A 1 107 ? -8.441 5.190 -5.226 1.00 81.12 107 ILE A CA 1
ATOM 900 C C . ILE A 1 107 ? -8.164 6.421 -6.086 1.00 81.12 107 ILE A C 1
ATOM 902 O O . ILE A 1 107 ? -8.940 6.736 -6.985 1.00 81.12 107 ILE A O 1
ATOM 906 N N . SER A 1 108 ? -7.081 7.135 -5.789 1.00 80.62 108 SER A N 1
ATOM 907 C CA . SER A 1 108 ? -6.613 8.267 -6.594 1.00 80.62 108 SER A CA 1
ATOM 908 C C . SER A 1 108 ? -5.265 7.921 -7.207 1.00 80.62 108 SER A C 1
ATOM 910 O O . SER A 1 108 ? -4.364 7.493 -6.489 1.00 80.62 108 SER A O 1
ATOM 912 N N . HIS A 1 109 ? -5.118 8.110 -8.515 1.00 76.69 109 HIS A N 1
ATOM 913 C CA . HIS A 1 109 ? -3.851 7.917 -9.220 1.00 76.69 109 HIS A CA 1
ATOM 914 C C . HIS A 1 109 ? -3.197 9.284 -9.414 1.00 76.69 109 HIS A C 1
ATOM 916 O O . HIS A 1 109 ? -3.874 10.209 -9.857 1.00 76.69 109 HIS A O 1
ATOM 922 N N . ASN A 1 110 ? -1.923 9.397 -9.047 1.00 59.78 110 ASN A N 1
ATOM 923 C CA . ASN A 1 110 ? -1.106 10.596 -9.213 1.00 59.78 110 ASN A CA 1
ATOM 924 C C . ASN A 1 110 ? 0.182 10.259 -9.967 1.00 59.78 110 ASN A C 1
ATOM 926 O O . ASN A 1 110 ? 0.715 9.135 -9.766 1.00 59.78 110 ASN A O 1
#